Protein AF-A0A319DUP5-F1 (afdb_monomer_lite)

Structure (mmCIF, N/CA/C/O backbone):
data_AF-A0A319DUP5-F1
#
_entry.id   AF-A0A319DUP5-F1
#
loop_
_atom_site.group_PDB
_atom_site.id
_atom_site.type_symbol
_atom_site.label_atom_id
_atom_site.label_alt_id
_atom_site.label_comp_id
_atom_site.label_asym_id
_atom_site.label_entity_id
_atom_site.label_seq_id
_atom_site.pdbx_PDB_ins_code
_atom_site.Cartn_x
_atom_site.Cartn_y
_atom_site.Cartn_z
_atom_site.occupancy
_atom_site.B_iso_or_equiv
_atom_site.auth_seq_id
_atom_site.auth_comp_id
_atom_site.auth_asym_id
_atom_site.auth_atom_id
_atom_site.pdbx_PDB_model_num
ATOM 1 N N . MET A 1 1 ? 14.723 -3.045 19.198 1.00 41.12 1 MET A N 1
ATOM 2 C CA . MET A 1 1 ? 14.097 -3.196 17.869 1.00 41.12 1 MET A CA 1
ATOM 3 C C . MET A 1 1 ? 14.846 -2.251 16.952 1.00 41.12 1 MET A C 1
ATOM 5 O O . MET A 1 1 ? 14.979 -1.094 17.325 1.00 41.12 1 MET A O 1
ATOM 9 N N . SER A 1 2 ? 15.476 -2.735 15.882 1.00 40.28 2 SER A N 1
ATOM 10 C CA . SER A 1 2 ? 16.240 -1.858 14.988 1.00 40.28 2 SER A CA 1
ATOM 11 C C . SER A 1 2 ? 15.303 -0.824 14.370 1.00 40.28 2 SER A C 1
ATOM 13 O O . SER A 1 2 ? 14.245 -1.208 13.876 1.00 40.28 2 SER A O 1
ATOM 15 N N . ASN A 1 3 ? 15.697 0.452 14.391 1.00 38.81 3 ASN A N 1
ATOM 16 C CA . ASN A 1 3 ? 15.105 1.507 13.569 1.00 38.81 3 ASN A CA 1
ATOM 17 C C . ASN A 1 3 ? 15.248 1.095 12.097 1.00 38.81 3 ASN A C 1
ATOM 19 O O . ASN A 1 3 ? 16.232 1.437 11.449 1.00 38.81 3 ASN A O 1
ATOM 23 N N . GLN A 1 4 ? 14.310 0.311 11.566 1.00 53.19 4 GLN A N 1
ATOM 24 C CA . GLN A 1 4 ? 14.068 0.355 10.134 1.00 53.19 4 GLN A CA 1
ATOM 25 C C . GLN A 1 4 ? 13.465 1.729 9.886 1.00 53.19 4 GLN A C 1
ATOM 27 O O . GLN A 1 4 ? 12.375 2.023 10.374 1.00 53.19 4 GLN A O 1
ATOM 32 N N . GLU A 1 5 ? 14.221 2.590 9.210 1.00 60.97 5 GLU A N 1
ATOM 33 C CA . GLU A 1 5 ? 13.700 3.860 8.728 1.00 60.97 5 GLU A CA 1
ATOM 34 C C . GLU A 1 5 ? 12.394 3.590 7.980 1.00 60.97 5 GLU A C 1
ATOM 36 O O . GLU A 1 5 ? 12.333 2.749 7.076 1.00 60.97 5 GLU A O 1
ATOM 41 N N . LEU A 1 6 ? 11.330 4.261 8.421 1.00 77.56 6 LEU A N 1
ATOM 42 C CA . LEU A 1 6 ? 10.024 4.213 7.786 1.00 77.56 6 LEU A CA 1
ATOM 43 C C . LEU A 1 6 ? 10.176 4.797 6.388 1.00 77.56 6 LEU A C 1
ATOM 45 O O . LEU A 1 6 ? 10.166 6.012 6.205 1.00 77.56 6 LEU A O 1
ATOM 49 N N . ARG A 1 7 ? 10.350 3.921 5.406 1.00 89.00 7 ARG A N 1
ATOM 50 C CA . ARG A 1 7 ? 10.448 4.298 4.003 1.00 89.00 7 ARG A CA 1
ATOM 51 C C . ARG A 1 7 ? 9.276 3.717 3.226 1.00 89.00 7 ARG A C 1
ATOM 53 O O . ARG A 1 7 ? 8.847 2.596 3.530 1.00 89.00 7 ARG A O 1
ATOM 60 N N . PRO A 1 8 ? 8.766 4.434 2.215 1.00 94.06 8 PRO A N 1
ATOM 61 C CA . PRO A 1 8 ? 7.791 3.853 1.318 1.00 94.06 8 PRO A CA 1
ATOM 62 C C . PRO A 1 8 ? 8.377 2.621 0.621 1.00 94.06 8 PRO A C 1
ATOM 64 O O . PRO A 1 8 ? 9.549 2.573 0.247 1.00 94.06 8 PRO A O 1
ATOM 67 N N . MET A 1 9 ? 7.539 1.612 0.455 1.00 94.44 9 MET A N 1
ATOM 68 C CA . MET A 1 9 ? 7.849 0.331 -0.161 1.00 94.44 9 MET A CA 1
ATOM 69 C C . MET A 1 9 ? 6.758 -0.001 -1.166 1.00 94.44 9 MET A C 1
ATOM 71 O O . MET A 1 9 ? 5.624 0.449 -1.045 1.00 94.44 9 MET A O 1
ATOM 75 N N . ARG A 1 10 ? 7.080 -0.805 -2.168 1.00 94.75 10 ARG A N 1
ATOM 76 C CA . ARG A 1 10 ? 6.093 -1.285 -3.124 1.00 94.75 10 ARG A CA 1
ATOM 77 C C . ARG A 1 10 ? 5.079 -2.189 -2.431 1.00 94.75 10 ARG A C 1
ATOM 79 O O . ARG A 1 10 ? 5.437 -3.030 -1.603 1.00 94.75 10 ARG A O 1
ATOM 86 N N . ALA A 1 11 ? 3.822 -2.038 -2.831 1.00 95.50 11 ALA A N 1
ATOM 87 C CA . ALA A 1 11 ? 2.706 -2.844 -2.365 1.00 95.50 11 ALA A CA 1
ATOM 88 C C . ALA A 1 11 ? 2.848 -4.324 -2.748 1.00 95.50 11 ALA A C 1
ATOM 90 O O . ALA A 1 11 ? 2.215 -5.163 -2.122 1.00 95.50 11 ALA A O 1
ATOM 91 N N . HIS A 1 12 ? 3.677 -4.645 -3.745 1.00 94.31 12 HIS A N 1
ATOM 92 C CA . HIS A 1 12 ? 4.030 -6.004 -4.137 1.00 94.31 12 HIS A CA 1
ATOM 93 C C . HIS A 1 12 ? 5.500 -6.067 -4.604 1.00 94.31 12 HIS A C 1
ATOM 95 O O . HIS A 1 12 ?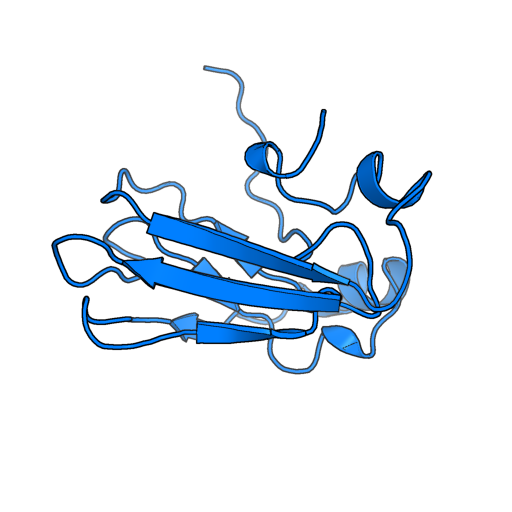 5.994 -5.089 -5.173 1.00 94.31 12 HIS A O 1
ATOM 101 N N . PRO A 1 13 ? 6.210 -7.204 -4.446 1.00 91.00 13 PRO A N 1
ATOM 102 C CA . PRO A 1 13 ? 7.577 -7.341 -4.959 1.00 91.00 13 PRO A CA 1
ATOM 103 C C . PRO A 1 13 ? 7.663 -7.179 -6.490 1.00 91.00 13 PRO A C 1
ATOM 105 O O . PRO A 1 13 ? 8.500 -6.431 -7.000 1.00 91.00 13 PRO A O 1
ATOM 108 N N . SER A 1 14 ? 6.738 -7.813 -7.222 1.00 91.69 14 SER A N 1
ATOM 109 C CA . SER A 1 14 ? 6.587 -7.646 -8.676 1.00 91.69 14 SER A CA 1
ATOM 110 C C . SER A 1 14 ? 5.738 -6.425 -9.040 1.00 91.69 14 SER A C 1
ATOM 112 O O . SER A 1 14 ? 4.694 -6.194 -8.429 1.00 91.69 14 SER A O 1
ATOM 114 N N . ARG A 1 15 ? 6.166 -5.659 -10.055 1.00 90.62 15 ARG A N 1
ATOM 115 C CA . ARG A 1 15 ? 5.472 -4.434 -10.500 1.00 90.62 15 ARG A CA 1
ATOM 116 C C . ARG A 1 15 ? 4.165 -4.725 -11.237 1.00 90.62 15 ARG A C 1
ATOM 118 O O . ARG A 1 15 ? 3.177 -4.036 -10.990 1.00 90.62 15 ARG A O 1
ATOM 125 N N . ASP A 1 16 ? 4.170 -5.727 -12.119 1.00 90.50 16 ASP A N 1
ATOM 126 C CA . ASP A 1 16 ? 3.004 -6.163 -12.906 1.00 90.50 16 ASP A CA 1
ATOM 127 C C . ASP A 1 16 ? 2.173 -7.185 -12.114 1.00 90.50 16 ASP A C 1
ATOM 129 O O . ASP A 1 16 ? 2.032 -8.362 -12.459 1.00 90.50 16 ASP A O 1
ATOM 133 N N . ALA A 1 17 ? 1.703 -6.729 -10.958 1.00 93.38 17 ALA A N 1
ATOM 134 C CA . ALA A 1 17 ? 0.922 -7.511 -10.017 1.00 93.38 17 ALA A CA 1
ATOM 135 C C . ALA A 1 17 ? -0.191 -6.658 -9.407 1.00 93.38 17 ALA A C 1
ATOM 137 O O . ALA A 1 17 ? -0.216 -5.434 -9.549 1.00 93.38 17 ALA A O 1
ATOM 138 N N . LEU A 1 18 ? -1.094 -7.314 -8.691 1.00 95.56 18 LEU A N 1
ATOM 139 C CA . LEU A 1 18 ? -2.101 -6.701 -7.843 1.00 95.56 18 LEU A CA 1
ATOM 140 C C . LEU A 1 18 ? -1.821 -7.098 -6.393 1.00 95.56 18 LEU A C 1
ATOM 142 O O . LEU A 1 18 ? -1.501 -8.252 -6.110 1.00 95.56 18 LEU A O 1
ATOM 146 N N . SER A 1 19 ? -1.960 -6.150 -5.473 1.00 95.88 19 SER A N 1
ATOM 147 C CA . SER A 1 19 ? -2.044 -6.435 -4.043 1.00 95.88 19 SER A CA 1
ATOM 148 C C . SER A 1 19 ? -3.401 -6.052 -3.502 1.00 95.88 19 SER A C 1
ATOM 150 O O . SER A 1 19 ? -3.929 -4.981 -3.800 1.00 95.88 19 SER A O 1
ATOM 152 N N . ILE A 1 20 ? -3.950 -6.961 -2.708 1.00 97.12 20 ILE A N 1
ATOM 153 C CA . ILE A 1 20 ? -5.243 -6.817 -2.061 1.00 97.12 20 ILE A CA 1
ATOM 154 C C . ILE A 1 20 ? -5.002 -6.806 -0.560 1.00 97.12 20 ILE A C 1
ATOM 156 O O . ILE A 1 20 ? -4.390 -7.731 -0.023 1.00 97.12 20 ILE A O 1
ATOM 160 N N . PHE A 1 21 ? -5.502 -5.774 0.106 1.00 96.44 21 PHE A N 1
ATOM 161 C CA . PHE A 1 21 ? -5.415 -5.617 1.549 1.00 96.44 21 PHE A CA 1
ATOM 162 C C . PHE A 1 21 ? -6.811 -5.562 2.160 1.00 96.44 21 PHE A C 1
ATOM 164 O O . PHE A 1 21 ? -7.691 -4.863 1.652 1.00 96.44 21 PHE A O 1
ATOM 171 N N . ARG A 1 22 ? -7.004 -6.288 3.266 1.00 96.81 22 ARG A N 1
ATOM 172 C CA . ARG A 1 22 ? -8.268 -6.318 4.009 1.00 96.81 22 ARG A CA 1
ATOM 173 C C . ARG A 1 22 ? -8.036 -6.359 5.522 1.00 96.81 22 ARG A C 1
ATOM 175 O O . ARG A 1 22 ? -7.426 -7.321 6.000 1.00 96.81 22 ARG A O 1
ATOM 182 N N . PRO A 1 23 ? -8.562 -5.400 6.298 1.00 96.62 23 PRO A N 1
ATOM 183 C CA . PRO A 1 23 ? -8.620 -5.517 7.753 1.00 96.62 23 PRO A CA 1
ATOM 184 C C . PRO A 1 23 ? -9.482 -6.706 8.196 1.00 96.62 23 PRO A C 1
ATOM 186 O O . PRO A 1 23 ? -10.561 -6.931 7.654 1.00 96.62 23 PRO A O 1
ATOM 189 N N . LEU A 1 24 ? -9.046 -7.470 9.202 1.00 95.50 24 LEU A N 1
ATOM 190 C CA . LEU A 1 24 ? -9.791 -8.667 9.624 1.00 95.50 24 LEU A CA 1
ATOM 191 C C . LEU A 1 24 ? -10.907 -8.417 10.642 1.00 95.50 24 LEU A C 1
ATOM 193 O O . LEU A 1 24 ? -11.887 -9.156 10.653 1.00 95.50 24 LEU A O 1
ATOM 197 N N . ARG A 1 25 ? -10.731 -7.462 11.562 1.00 93.38 25 ARG A N 1
ATOM 198 C CA . ARG A 1 25 ? -11.579 -7.361 12.771 1.00 93.38 25 ARG A CA 1
ATOM 199 C C . ARG A 1 25 ? -12.144 -5.977 13.031 1.00 93.38 25 ARG A C 1
ATOM 201 O O . ARG A 1 25 ? -13.264 -5.858 13.508 1.00 93.38 25 ARG A O 1
ATOM 208 N N . GLN A 1 26 ? -11.354 -4.953 12.757 1.00 95.12 26 GLN A N 1
ATOM 209 C CA . GLN A 1 26 ? -11.674 -3.567 13.063 1.00 95.12 26 GLN A CA 1
ATOM 210 C C . GLN A 1 26 ? -11.241 -2.682 11.908 1.00 95.12 26 GLN A C 1
ATOM 212 O O . GLN A 1 26 ? -10.415 -3.093 11.089 1.00 95.12 26 GLN A O 1
ATOM 217 N N . LYS A 1 27 ? -11.786 -1.471 11.879 1.00 96.44 27 LYS A N 1
ATOM 218 C CA . LYS A 1 27 ? -11.295 -0.419 11.006 1.00 96.44 27 LYS A CA 1
ATOM 219 C C . LYS A 1 27 ? -9.809 -0.177 11.258 1.00 96.44 27 LYS A C 1
ATOM 221 O O . LYS A 1 27 ? -9.389 -0.128 12.417 1.00 96.44 27 LYS A O 1
ATOM 226 N N . LEU A 1 28 ? -9.043 -0.040 10.182 1.00 97.44 28 LEU A N 1
ATOM 227 C CA . LEU A 1 28 ? -7.642 0.361 10.228 1.00 97.44 28 LEU A CA 1
ATOM 228 C C . LEU A 1 28 ? -7.448 1.637 9.414 1.00 97.44 28 LEU A C 1
ATOM 230 O O . LEU A 1 28 ? -8.036 1.800 8.351 1.00 97.44 28 LEU A O 1
ATOM 234 N N . ASP A 1 29 ? -6.607 2.523 9.917 1.00 97.06 29 ASP A N 1
ATOM 235 C CA . ASP A 1 29 ? -6.172 3.777 9.312 1.00 97.06 29 ASP A CA 1
ATOM 236 C C . ASP A 1 29 ? -4.711 4.054 9.702 1.00 97.06 29 ASP A C 1
ATOM 238 O O . ASP A 1 29 ? -4.066 3.230 10.355 1.00 97.06 29 ASP A O 1
ATOM 242 N N . TRP A 1 30 ? -4.156 5.203 9.316 1.00 95.75 30 TRP A N 1
ATOM 243 C CA . TRP A 1 30 ? -2.781 5.557 9.680 1.00 95.75 30 TRP A CA 1
ATOM 244 C C . TRP A 1 30 ? -2.525 5.540 11.199 1.00 95.75 30 TRP A C 1
ATOM 246 O O . TRP A 1 30 ? -1.490 5.039 11.652 1.00 95.75 30 TRP A O 1
ATOM 256 N N . GLY A 1 31 ? -3.467 6.040 12.004 1.00 95.69 31 GLY A N 1
ATOM 257 C CA . GLY A 1 31 ? -3.364 6.062 13.467 1.00 95.69 31 GLY A CA 1
ATOM 258 C C . GLY A 1 31 ? -3.421 4.670 14.099 1.00 95.69 31 GLY A C 1
ATOM 259 O O . GLY A 1 31 ? -2.851 4.449 15.163 1.00 95.69 31 GLY A O 1
ATOM 260 N N . THR A 1 32 ? -4.053 3.720 13.414 1.00 94.69 32 THR A N 1
ATOM 261 C CA . THR A 1 32 ? -4.283 2.343 13.874 1.00 94.69 32 THR A CA 1
ATOM 262 C C . THR A 1 32 ? -3.522 1.293 13.057 1.00 94.69 32 THR A C 1
ATOM 264 O O . THR A 1 32 ? -3.892 0.119 13.050 1.00 94.69 32 THR A O 1
ATOM 267 N N . GLY A 1 33 ? -2.429 1.690 12.397 1.00 92.44 33 GLY A N 1
ATOM 268 C CA . GLY A 1 33 ? -1.434 0.770 11.831 1.00 92.44 33 GLY A CA 1
ATOM 269 C C . GLY A 1 33 ? -1.638 0.345 10.370 1.00 92.44 33 GLY A C 1
ATOM 270 O O . GLY A 1 33 ? -1.082 -0.673 9.963 1.00 92.44 33 GLY A O 1
ATOM 271 N N . LEU A 1 34 ? -2.422 1.086 9.575 1.00 94.75 34 LEU A N 1
ATOM 272 C CA . LEU A 1 34 ? -2.541 0.883 8.122 1.00 94.75 34 LEU A CA 1
ATOM 273 C C . LEU A 1 34 ? -1.413 1.609 7.356 1.00 94.75 34 LEU A C 1
ATOM 275 O O . LEU A 1 34 ? -0.278 1.685 7.825 1.00 94.75 34 LEU A O 1
ATOM 279 N N . PHE A 1 35 ? -1.694 2.128 6.159 1.00 94.44 35 PHE A N 1
ATOM 280 C CA . PHE A 1 35 ? -0.706 2.658 5.224 1.00 94.44 35 PHE A CA 1
ATOM 281 C C . PHE A 1 35 ? -1.026 4.100 4.831 1.00 94.44 35 PHE A C 1
ATOM 283 O O . PHE A 1 35 ? -2.195 4.488 4.746 1.00 94.44 35 PHE A O 1
ATOM 290 N N . LYS A 1 36 ? 0.019 4.851 4.481 1.00 96.12 36 LYS A N 1
ATOM 291 C CA . LYS A 1 36 ? -0.104 5.920 3.484 1.00 96.12 36 LYS A CA 1
ATOM 292 C C . LYS A 1 36 ? 0.117 5.350 2.093 1.00 96.12 36 LYS A C 1
ATOM 294 O O . LYS A 1 36 ? 0.938 4.449 1.922 1.00 96.12 36 LYS A O 1
ATOM 299 N N . VAL A 1 37 ? -0.578 5.892 1.105 1.00 95.94 37 VAL A N 1
ATOM 300 C CA . VAL A 1 37 ? -0.456 5.516 -0.303 1.00 95.94 37 VAL A CA 1
ATOM 301 C C . VAL A 1 37 ? 0.083 6.695 -1.100 1.00 95.94 37 VAL A C 1
ATOM 303 O O . VAL A 1 37 ? -0.387 7.820 -0.973 1.00 95.94 37 VAL A O 1
ATOM 306 N N . TYR A 1 38 ? 1.063 6.434 -1.960 1.00 96.12 38 TYR A N 1
ATOM 307 C CA . TYR A 1 38 ? 1.570 7.426 -2.900 1.00 96.12 38 TYR A CA 1
ATOM 308 C C . TYR A 1 38 ? 0.845 7.243 -4.227 1.00 96.12 38 TYR A C 1
ATOM 310 O O . TYR A 1 38 ? 1.291 6.494 -5.100 1.00 96.12 38 TYR A O 1
ATOM 318 N N . SER A 1 39 ? -0.307 7.897 -4.362 1.00 92.19 39 SER A N 1
ATOM 319 C CA . SER A 1 39 ? -1.155 7.832 -5.552 1.00 92.19 39 SER A CA 1
ATOM 320 C C . SER A 1 39 ? -0.352 8.072 -6.838 1.00 92.19 39 SER A C 1
ATOM 322 O O . SER A 1 39 ? 0.546 8.911 -6.884 1.00 92.19 39 SER A O 1
ATOM 324 N N . SER A 1 40 ? -0.661 7.306 -7.888 1.00 92.31 40 SER A N 1
ATOM 325 C CA . SER A 1 40 ? 0.029 7.319 -9.195 1.00 92.31 40 SER A CA 1
ATOM 326 C C . SER A 1 40 ? 1.503 6.876 -9.211 1.00 92.31 40 SER A C 1
ATOM 328 O O . SER A 1 40 ? 2.074 6.754 -10.287 1.00 92.31 40 SER A O 1
ATOM 330 N N . SER A 1 41 ? 2.122 6.532 -8.076 1.00 95.06 41 SER A N 1
ATOM 331 C CA . SER A 1 41 ? 3.540 6.114 -8.047 1.00 95.06 41 SER A CA 1
ATOM 332 C C . SER A 1 41 ? 3.843 4.805 -8.794 1.00 95.06 41 SER A C 1
ATOM 334 O O . SER A 1 41 ? 4.993 4.543 -9.129 1.00 95.06 41 SER A O 1
ATOM 336 N N . HIS A 1 42 ? 2.828 3.998 -9.121 1.00 93.50 42 HIS A N 1
ATOM 337 C CA . HIS A 1 42 ? 2.996 2.733 -9.846 1.00 93.50 42 HIS A CA 1
ATOM 338 C C . HIS A 1 42 ? 3.559 2.904 -11.269 1.00 93.50 42 HIS A C 1
ATOM 340 O O . HIS A 1 42 ? 4.106 1.950 -11.831 1.00 93.50 42 HIS A O 1
ATOM 346 N N . THR A 1 43 ? 3.466 4.107 -11.843 1.00 92.62 43 THR A N 1
ATOM 347 C CA . THR A 1 43 ? 4.058 4.442 -13.145 1.00 92.62 43 THR A CA 1
ATOM 348 C C . THR A 1 43 ? 5.523 4.871 -13.046 1.00 92.62 43 THR A C 1
ATOM 350 O O . THR A 1 43 ? 6.189 4.940 -14.073 1.00 92.62 43 THR A O 1
ATOM 353 N N . LEU A 1 44 ? 6.027 5.149 -11.839 1.00 92.19 44 LEU A N 1
ATOM 354 C CA . LEU A 1 44 ? 7.371 5.681 -11.606 1.00 92.19 44 LEU A CA 1
ATOM 355 C C . LEU A 1 44 ? 8.397 4.560 -11.432 1.00 92.19 44 LEU A C 1
ATOM 357 O O . LEU A 1 44 ? 8.128 3.525 -10.810 1.00 92.19 44 LEU A O 1
ATOM 361 N N . LYS A 1 45 ? 9.600 4.766 -11.957 1.00 90.50 45 LYS A N 1
ATOM 362 C CA . LYS A 1 45 ? 10.792 3.988 -11.597 1.00 90.50 45 LYS A CA 1
ATOM 363 C C . LYS A 1 45 ? 11.235 4.340 -10.176 1.00 90.50 45 LYS A C 1
ATOM 365 O O . LYS A 1 45 ? 10.834 5.359 -9.628 1.00 90.50 45 LYS A O 1
ATOM 370 N N . ASP A 1 46 ? 12.104 3.519 -9.596 1.00 88.38 46 ASP A N 1
ATOM 371 C CA . ASP A 1 46 ? 12.522 3.685 -8.195 1.00 88.38 46 ASP A CA 1
ATOM 372 C C . ASP A 1 46 ? 13.266 5.008 -7.985 1.00 88.38 46 ASP A C 1
ATOM 374 O O . ASP A 1 46 ? 12.957 5.736 -7.051 1.00 88.38 46 ASP A O 1
ATOM 378 N N . THR A 1 47 ? 14.137 5.379 -8.925 1.00 90.00 47 THR A N 1
ATOM 379 C CA . THR A 1 47 ? 14.846 6.668 -8.919 1.00 90.00 47 THR A CA 1
ATOM 380 C C . THR A 1 47 ? 13.899 7.861 -9.062 1.00 90.00 47 THR A C 1
ATOM 382 O O . THR A 1 47 ? 14.083 8.884 -8.420 1.00 90.00 47 THR A O 1
ATOM 385 N N . GLU A 1 48 ? 12.854 7.732 -9.885 1.00 91.94 48 GLU A N 1
ATOM 386 C CA . GLU A 1 48 ? 11.838 8.782 -10.060 1.00 91.94 48 GLU A CA 1
ATOM 387 C C . GLU A 1 48 ? 10.964 8.909 -8.801 1.00 91.94 48 GLU A C 1
ATOM 389 O O . GLU A 1 48 ? 10.480 9.990 -8.473 1.00 91.94 48 GLU A O 1
ATOM 394 N N . PHE A 1 49 ? 10.759 7.805 -8.075 1.00 91.19 49 PHE A N 1
ATOM 395 C CA . PHE A 1 49 ? 10.024 7.815 -6.819 1.00 91.19 49 PHE A CA 1
ATOM 396 C C . PHE A 1 49 ? 10.812 8.477 -5.680 1.00 91.19 49 PHE A C 1
ATOM 398 O O . PHE A 1 49 ? 10.208 9.167 -4.864 1.00 91.19 49 PHE A O 1
ATOM 405 N N . GLU A 1 50 ? 12.134 8.312 -5.626 1.00 88.12 50 GLU A N 1
ATOM 406 C CA . GLU A 1 50 ? 12.991 8.978 -4.631 1.00 88.12 50 GLU A CA 1
ATOM 407 C C . GLU A 1 50 ? 12.887 10.511 -4.706 1.00 88.12 50 GLU A C 1
ATOM 409 O O . GLU A 1 50 ? 12.862 11.174 -3.674 1.00 88.12 50 GLU A O 1
ATOM 414 N N . GLU A 1 51 ? 12.729 11.077 -5.903 1.00 86.69 51 GLU A N 1
ATOM 415 C CA . GLU A 1 51 ? 12.450 12.510 -6.084 1.00 86.69 51 GLU A CA 1
ATOM 416 C C . GLU A 1 51 ? 10.983 12.855 -5.752 1.00 86.69 51 GLU A C 1
ATOM 418 O O . GLU A 1 51 ? 10.668 13.933 -5.252 1.00 86.69 51 GLU A O 1
ATOM 423 N N . TYR A 1 52 ? 10.056 11.928 -6.012 1.00 83.56 52 TYR A N 1
ATOM 424 C CA . TYR A 1 52 ? 8.618 12.107 -5.785 1.00 83.56 52 TYR A CA 1
ATOM 425 C C . TYR A 1 52 ? 8.210 12.027 -4.309 1.00 83.56 52 TYR A C 1
ATOM 427 O O . TYR A 1 52 ? 7.200 12.621 -3.921 1.00 83.56 52 TYR A O 1
ATOM 435 N N . MET A 1 53 ? 8.939 11.265 -3.488 1.00 81.62 53 MET A N 1
ATOM 436 C CA . MET A 1 53 ? 8.525 10.913 -2.125 1.00 81.62 53 MET A CA 1
ATOM 437 C C . MET A 1 53 ? 8.497 12.097 -1.152 1.00 81.62 53 MET A C 1
ATOM 439 O O . MET A 1 53 ? 7.957 11.956 -0.057 1.00 81.62 53 MET A O 1
ATOM 443 N N . GLU A 1 54 ? 9.016 13.260 -1.557 1.00 79.06 54 GLU A N 1
ATOM 444 C CA . GLU A 1 54 ? 8.815 14.534 -0.856 1.00 79.06 54 GLU A CA 1
ATOM 445 C C . GLU A 1 54 ? 7.328 14.923 -0.765 1.00 79.06 54 GLU A C 1
ATOM 447 O O . GLU A 1 54 ? 6.928 15.700 0.104 1.00 79.06 54 GLU A O 1
ATOM 452 N N . LYS A 1 55 ? 6.476 14.362 -1.634 1.00 77.38 55 LYS A N 1
ATOM 453 C CA . LYS A 1 55 ? 5.024 14.526 -1.549 1.00 77.38 55 LYS A CA 1
ATOM 454 C C . LYS A 1 55 ? 4.447 13.831 -0.320 1.00 77.38 55 LYS A C 1
ATOM 456 O O . LYS A 1 55 ? 4.828 12.720 0.045 1.00 77.38 55 LYS A O 1
ATOM 461 N N . VAL A 1 56 ? 3.431 14.460 0.267 1.00 84.62 56 VAL A N 1
ATOM 462 C CA . VAL A 1 56 ? 2.639 13.862 1.347 1.00 84.62 56 VAL A CA 1
ATOM 463 C C . VAL A 1 56 ? 1.826 12.698 0.778 1.00 84.62 56 VAL A C 1
ATOM 465 O O . VAL A 1 56 ? 1.021 12.893 -0.128 1.00 84.62 56 VAL A O 1
ATOM 468 N N . GLY A 1 57 ? 2.054 11.488 1.294 1.00 91.00 57 GLY A N 1
ATOM 469 C CA . GLY A 1 57 ? 1.239 10.319 0.964 1.00 91.00 57 GLY A CA 1
ATOM 470 C C . GLY A 1 57 ? -0.166 10.413 1.566 1.00 91.00 57 GLY A C 1
ATOM 471 O O . GLY A 1 57 ? -0.340 10.942 2.667 1.00 91.00 57 GLY A O 1
ATOM 472 N N . ASP A 1 58 ? -1.146 9.857 0.860 1.00 94.81 58 ASP A N 1
ATOM 473 C CA . ASP A 1 58 ? -2.554 9.865 1.247 1.00 94.81 58 ASP A CA 1
ATOM 474 C C . ASP A 1 58 ? -2.811 8.824 2.339 1.00 94.81 58 ASP A C 1
ATOM 476 O O . ASP A 1 58 ? -2.479 7.648 2.182 1.00 94.81 58 ASP A O 1
ATOM 480 N N . GLU A 1 59 ? -3.408 9.232 3.455 1.00 95.88 59 GLU A N 1
ATOM 481 C CA . GLU A 1 59 ? -3.814 8.304 4.511 1.00 95.88 59 GLU A CA 1
ATOM 482 C C . GLU A 1 59 ? -5.061 7.540 4.080 1.00 95.88 59 GLU A C 1
ATOM 484 O O . GLU A 1 59 ? -6.091 8.130 3.754 1.00 95.88 59 GLU A O 1
ATOM 489 N N . ILE A 1 60 ? -4.969 6.212 4.088 1.00 95.94 60 ILE A N 1
ATOM 490 C CA . ILE A 1 60 ? -6.104 5.347 3.788 1.00 95.94 60 ILE A CA 1
ATOM 491 C C . ILE A 1 60 ? -6.729 4.876 5.095 1.00 95.94 60 ILE A C 1
ATOM 493 O O . ILE A 1 60 ? -6.021 4.569 6.054 1.00 95.94 60 ILE A O 1
ATOM 497 N N . ALA A 1 61 ? -8.055 4.780 5.102 1.00 96.75 61 ALA A N 1
ATOM 498 C CA . ALA A 1 61 ? -8.822 4.087 6.121 1.00 96.75 61 ALA A CA 1
ATOM 499 C C . ALA A 1 61 ? -9.644 2.978 5.455 1.00 96.75 61 ALA A C 1
ATOM 501 O O . ALA A 1 61 ? -10.212 3.199 4.389 1.00 96.75 61 ALA A O 1
ATOM 502 N N . LEU A 1 62 ? -9.690 1.800 6.072 1.00 97.19 62 LEU A N 1
ATOM 503 C CA . LEU A 1 62 ? -10.441 0.643 5.591 1.00 97.19 62 LEU A CA 1
ATOM 504 C C . LEU A 1 62 ? -11.236 0.026 6.731 1.00 97.19 62 LEU A C 1
ATOM 506 O O . LEU A 1 62 ? -10.676 -0.294 7.783 1.00 97.19 62 LEU A O 1
ATOM 510 N N . ASP A 1 63 ? -12.520 -0.205 6.494 1.00 97.25 63 ASP A N 1
ATOM 511 C CA . ASP A 1 63 ? -13.369 -1.023 7.350 1.00 97.25 63 ASP A CA 1
ATOM 512 C C . ASP A 1 63 ? -13.210 -2.533 7.033 1.00 97.25 63 ASP A C 1
ATOM 514 O O . ASP A 1 63 ? -12.791 -2.904 5.935 1.00 97.25 63 ASP A O 1
ATOM 518 N N . PRO A 1 64 ? -13.556 -3.464 7.952 1.00 96.44 64 PRO A N 1
ATOM 519 C CA . PRO A 1 64 ? -13.361 -4.913 7.745 1.00 96.44 64 PRO A CA 1
ATOM 520 C C . PRO A 1 64 ? -14.102 -5.533 6.549 1.00 96.44 64 PRO A C 1
ATOM 522 O O . PRO A 1 64 ? -13.825 -6.674 6.160 1.00 96.44 64 PRO A O 1
ATOM 525 N N . ASN A 1 65 ? -15.074 -4.814 5.988 1.00 96.62 65 ASN A N 1
ATOM 526 C CA . ASN A 1 65 ? -15.849 -5.229 4.817 1.00 96.62 65 ASN A CA 1
ATOM 527 C C . ASN A 1 65 ? -15.350 -4.586 3.516 1.00 96.62 65 ASN A C 1
ATOM 529 O O . ASN A 1 65 ? -15.890 -4.878 2.452 1.00 96.62 65 ASN A O 1
ATOM 533 N N . GLU A 1 66 ? -14.323 -3.743 3.593 1.00 97.56 66 GLU A N 1
ATOM 534 C CA . GLU A 1 66 ? -13.727 -3.062 2.453 1.00 97.56 66 GLU A CA 1
ATOM 535 C C . GLU A 1 66 ? -12.418 -3.734 2.040 1.00 97.56 66 GLU A C 1
ATOM 537 O O . GLU A 1 66 ? -11.743 -4.408 2.823 1.00 97.56 66 GLU A O 1
ATOM 542 N N . LEU A 1 67 ? -12.067 -3.549 0.772 1.00 97.38 67 LEU A N 1
ATOM 543 C CA . LEU A 1 67 ? -10.831 -4.043 0.188 1.00 97.38 67 LEU A CA 1
ATOM 544 C C . LEU A 1 67 ? -10.080 -2.867 -0.420 1.00 97.38 67 LEU A C 1
ATOM 546 O O . LEU A 1 67 ? -10.656 -2.088 -1.177 1.00 97.38 67 LEU A O 1
ATOM 550 N N . LEU A 1 68 ? -8.778 -2.795 -0.160 1.00 97.12 68 LEU A N 1
ATOM 551 C CA . LEU A 1 68 ? -7.880 -1.942 -0.926 1.00 97.12 68 LEU A CA 1
ATOM 552 C C . LEU A 1 68 ? -7.194 -2.786 -1.994 1.00 97.12 68 LEU A C 1
ATOM 554 O O . LEU A 1 68 ? -6.409 -3.680 -1.676 1.00 97.12 68 LEU A O 1
ATOM 558 N N . LEU A 1 69 ? -7.499 -2.487 -3.254 1.00 97.12 69 LEU A N 1
ATOM 559 C CA . LEU A 1 69 ? -6.880 -3.100 -4.422 1.00 97.12 69 LEU A CA 1
ATOM 560 C C . LEU A 1 69 ? -5.905 -2.092 -5.028 1.00 97.12 69 LEU A C 1
ATOM 562 O O . LEU A 1 69 ? -6.308 -0.995 -5.410 1.00 97.12 69 LEU A O 1
ATOM 566 N N . VAL A 1 70 ? -4.630 -2.460 -5.123 1.00 96.31 70 VAL A N 1
ATOM 567 C CA . VAL A 1 70 ? -3.580 -1.583 -5.655 1.00 96.31 70 VAL A CA 1
ATOM 568 C C . VAL A 1 70 ? -2.665 -2.322 -6.616 1.00 96.31 70 VAL A C 1
ATOM 570 O O . VAL A 1 70 ? -2.380 -3.508 -6.444 1.00 96.31 70 VAL A O 1
ATOM 573 N N . HIS A 1 71 ? -2.160 -1.601 -7.615 1.00 95.94 71 HIS A N 1
ATOM 574 C CA . HIS A 1 71 ? -1.074 -2.096 -8.456 1.00 95.94 71 HIS A CA 1
ATOM 575 C C . HIS A 1 71 ? 0.163 -2.404 -7.610 1.00 95.94 71 HIS A C 1
ATOM 577 O O . HIS A 1 71 ? 0.513 -1.655 -6.701 1.00 95.94 71 HIS A O 1
ATOM 583 N N . GLY A 1 72 ? 0.862 -3.481 -7.948 1.00 94.06 72 GLY A N 1
ATOM 584 C CA . GLY A 1 72 ? 2.018 -3.960 -7.203 1.00 94.06 72 GLY A CA 1
ATOM 585 C C . GLY A 1 72 ? 3.166 -2.958 -7.151 1.00 94.06 72 GLY A C 1
ATOM 586 O O . GLY A 1 72 ? 3.793 -2.785 -6.110 1.00 94.06 72 GLY A O 1
ATOM 587 N N . GLY A 1 73 ? 3.384 -2.230 -8.250 1.00 94.25 73 GLY A N 1
ATOM 588 C CA . GLY A 1 73 ? 4.370 -1.150 -8.319 1.00 94.25 73 GLY A CA 1
ATOM 589 C C . GLY A 1 73 ? 4.022 0.107 -7.512 1.00 94.25 73 GLY A C 1
ATOM 590 O O . GLY A 1 73 ? 4.859 1.001 -7.443 1.00 94.25 73 GLY A O 1
ATOM 591 N N . LEU A 1 74 ? 2.820 0.214 -6.934 1.00 96.44 74 LEU A N 1
ATOM 592 C CA . LEU A 1 74 ? 2.424 1.370 -6.131 1.00 96.44 74 LEU A CA 1
ATOM 593 C C . LEU A 1 74 ? 3.219 1.402 -4.825 1.00 96.44 74 LEU A C 1
ATOM 595 O O . LEU A 1 74 ? 3.314 0.389 -4.135 1.00 96.44 74 LEU A O 1
ATOM 599 N N . TYR A 1 75 ? 3.746 2.564 -4.463 1.00 96.25 75 TYR A N 1
ATOM 600 C CA . TYR A 1 75 ? 4.419 2.762 -3.189 1.00 96.25 75 TYR A CA 1
ATOM 601 C C . TYR A 1 75 ? 3.422 3.043 -2.066 1.00 96.25 75 TYR A C 1
ATOM 603 O O . TYR A 1 75 ? 2.510 3.866 -2.191 1.00 96.25 75 TYR A O 1
ATOM 611 N N . ILE A 1 76 ? 3.643 2.369 -0.945 1.00 95.81 76 ILE A N 1
ATOM 612 C CA . ILE A 1 76 ? 2.917 2.512 0.306 1.00 95.81 76 ILE A CA 1
ATOM 613 C C . ILE A 1 76 ? 3.906 2.668 1.454 1.00 95.81 76 ILE A C 1
ATOM 615 O O . ILE A 1 76 ? 4.973 2.061 1.464 1.00 95.81 76 ILE A O 1
ATOM 619 N N . LEU A 1 77 ? 3.553 3.477 2.440 1.00 95.19 77 LEU A N 1
ATOM 620 C CA . LEU A 1 77 ? 4.325 3.630 3.663 1.00 95.19 77 LEU A CA 1
ATOM 621 C C . LEU A 1 77 ? 3.554 2.965 4.803 1.00 95.19 77 LEU A C 1
ATOM 623 O O . LEU A 1 77 ? 2.467 3.442 5.136 1.00 95.19 77 LEU A O 1
ATOM 627 N N . PRO A 1 78 ? 4.077 1.880 5.397 1.00 92.75 78 PRO A N 1
ATOM 628 C CA . PRO A 1 78 ? 3.509 1.308 6.608 1.00 92.75 78 PRO A CA 1
ATOM 629 C C . PRO A 1 78 ? 3.534 2.298 7.757 1.00 92.75 78 PRO A C 1
ATOM 631 O O . PRO A 1 78 ? 4.545 2.959 7.999 1.00 92.75 78 PRO A O 1
ATOM 634 N N . SER A 1 79 ? 2.417 2.382 8.470 1.00 93.62 79 SER A N 1
ATOM 635 C CA . SER A 1 79 ? 2.362 3.129 9.711 1.00 93.62 79 SER A CA 1
ATOM 636 C C . SER A 1 79 ? 3.304 2.506 10.745 1.00 93.62 79 SER A C 1
ATOM 638 O O . SER A 1 79 ? 3.349 1.280 10.874 1.00 93.62 79 SER A O 1
ATOM 640 N N . PRO A 1 80 ? 4.046 3.324 11.510 1.00 91.50 80 PRO A N 1
ATOM 641 C CA . PRO A 1 80 ? 4.793 2.837 12.664 1.00 91.50 80 PRO A CA 1
ATOM 642 C C . PRO A 1 80 ? 3.897 2.480 13.851 1.00 91.50 80 PRO A C 1
ATOM 644 O O . PRO A 1 80 ? 4.380 1.902 14.825 1.00 91.50 80 PRO A O 1
ATOM 647 N N . ASN A 1 81 ? 2.621 2.874 13.816 1.00 92.19 81 ASN A N 1
ATOM 648 C CA . ASN A 1 81 ? 1.715 2.666 14.932 1.00 92.19 81 ASN A CA 1
ATOM 649 C C . ASN A 1 81 ? 1.338 1.183 15.037 1.00 92.19 81 ASN A C 1
ATOM 651 O O . ASN A 1 81 ? 1.081 0.540 14.014 1.00 92.19 81 ASN A O 1
ATOM 655 N N . PRO A 1 82 ? 1.261 0.626 16.259 1.00 86.25 82 PRO A N 1
ATOM 656 C CA . PRO A 1 82 ? 0.736 -0.716 16.447 1.00 86.25 82 PRO A CA 1
ATOM 657 C C . PRO A 1 82 ? -0.703 -0.778 15.924 1.00 86.25 82 PRO A C 1
ATOM 659 O O . PRO A 1 82 ? -1.523 0.090 16.225 1.00 86.25 82 PRO A O 1
ATOM 662 N N . GLY A 1 83 ? -0.994 -1.809 15.136 1.00 88.31 83 GLY A N 1
ATOM 663 C CA . GLY A 1 83 ? -2.276 -1.960 14.460 1.00 88.31 83 GLY A CA 1
ATOM 664 C C . GLY A 1 83 ? -2.923 -3.321 14.631 1.00 88.31 83 GLY A C 1
ATOM 665 O O . GLY A 1 83 ? -2.425 -4.204 15.332 1.00 88.31 83 GLY A O 1
ATOM 666 N N . GLY A 1 84 ? -4.072 -3.475 13.980 1.00 90.25 84 GLY A N 1
ATOM 667 C CA . GLY A 1 84 ? -4.787 -4.743 13.905 1.00 90.25 84 GLY A CA 1
ATOM 668 C C . GLY A 1 84 ? -4.286 -5.645 12.771 1.00 90.25 84 GLY A C 1
ATOM 669 O O . GLY A 1 84 ? -3.564 -5.204 11.877 1.00 90.25 84 GLY A O 1
ATOM 670 N N . PRO A 1 85 ? -4.684 -6.927 12.777 1.00 92.69 85 PRO A N 1
ATOM 671 C CA . PRO A 1 85 ? -4.284 -7.861 11.739 1.00 92.69 85 PRO A CA 1
ATOM 672 C C . PRO A 1 85 ? -4.944 -7.520 10.396 1.00 92.69 85 PRO A C 1
ATOM 674 O O . PRO A 1 85 ? -6.152 -7.264 10.316 1.00 92.69 85 PRO A O 1
ATOM 677 N N . ILE A 1 86 ? -4.140 -7.589 9.338 1.00 93.56 86 ILE A N 1
ATOM 678 C CA . ILE A 1 86 ? -4.541 -7.385 7.948 1.00 93.56 86 ILE A CA 1
ATOM 679 C C . ILE A 1 86 ? -4.248 -8.652 7.145 1.00 93.56 86 ILE A C 1
ATOM 681 O O . ILE A 1 86 ? -3.218 -9.297 7.341 1.00 93.56 86 ILE A O 1
ATOM 685 N N . VAL A 1 87 ? -5.151 -9.021 6.242 1.00 94.62 87 VAL A N 1
ATOM 686 C CA . VAL A 1 87 ? -4.863 -10.018 5.210 1.00 94.62 87 VAL A CA 1
ATOM 687 C C . VAL A 1 87 ? -4.280 -9.299 4.011 1.00 94.62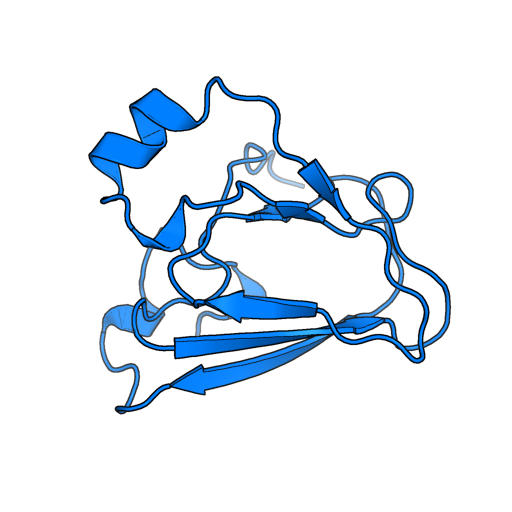 87 VAL A C 1
ATOM 689 O O . VAL A 1 87 ? -4.848 -8.315 3.537 1.00 94.62 87 VAL A O 1
ATOM 692 N N . TRP A 1 88 ? -3.170 -9.831 3.513 1.00 94.50 88 TRP A N 1
ATOM 693 C CA . TRP A 1 88 ? -2.615 -9.475 2.220 1.00 94.50 88 TRP A CA 1
ATOM 694 C C . TRP A 1 88 ? -2.713 -10.669 1.272 1.00 94.50 88 TRP A C 1
ATOM 696 O O . TRP A 1 88 ? -2.416 -11.802 1.654 1.00 94.50 88 TRP A O 1
ATOM 706 N N . MET A 1 89 ? -3.120 -10.401 0.034 1.00 94.62 89 MET A N 1
ATOM 707 C CA . MET A 1 89 ? -3.069 -11.351 -1.072 1.00 94.62 89 MET A CA 1
ATOM 708 C C . MET A 1 89 ? -2.390 -10.687 -2.269 1.00 94.62 89 MET A C 1
ATOM 710 O O . MET A 1 89 ? -2.861 -9.661 -2.764 1.00 94.62 89 MET A O 1
ATOM 714 N N . GLY A 1 90 ? -1.290 -11.285 -2.725 1.00 92.50 90 GLY A N 1
ATOM 715 C CA . GLY A 1 90 ? -0.593 -10.905 -3.952 1.00 92.50 90 GLY A CA 1
ATOM 716 C C . GLY A 1 90 ? -1.037 -11.765 -5.134 1.00 92.50 90 GLY A C 1
ATOM 717 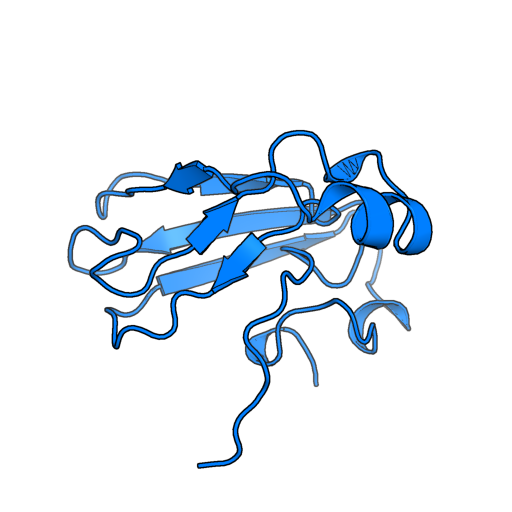O O . GLY A 1 90 ? -1.137 -12.986 -5.015 1.00 92.50 90 GLY A O 1
ATOM 718 N N . LEU A 1 91 ? -1.297 -11.130 -6.275 1.00 92.88 91 LEU A N 1
ATOM 719 C CA . LEU A 1 91 ? -1.627 -11.787 -7.539 1.00 92.88 91 LEU A CA 1
ATOM 720 C C . LEU A 1 91 ? -0.694 -11.249 -8.624 1.00 92.88 91 LEU A C 1
ATOM 722 O O . LEU A 1 91 ? -0.806 -10.090 -9.017 1.00 92.88 91 LEU A O 1
ATOM 726 N N . SER A 1 92 ? 0.219 -12.078 -9.121 1.00 90.19 92 SER A N 1
ATOM 727 C CA . SER A 1 92 ? 1.120 -11.720 -10.218 1.00 90.19 92 SER A CA 1
ATOM 728 C C . SER A 1 92 ? 0.722 -12.430 -11.509 1.00 90.19 92 SER A C 1
ATOM 730 O O . SER A 1 92 ? 0.260 -13.571 -11.496 1.00 90.19 92 SER A O 1
ATOM 732 N N . ARG A 1 93 ? 0.916 -11.760 -12.650 1.00 87.12 93 ARG A N 1
ATOM 733 C CA . ARG A 1 93 ? 0.637 -12.351 -13.969 1.00 87.12 93 ARG A CA 1
ATOM 734 C C . ARG A 1 93 ? 1.587 -13.505 -14.310 1.00 87.12 93 ARG A C 1
ATOM 736 O O . ARG A 1 93 ? 1.203 -14.439 -15.009 1.00 87.12 93 ARG A O 1
ATOM 743 N N . LEU A 1 94 ? 2.827 -13.417 -13.837 1.00 87.00 94 LEU A N 1
ATOM 744 C CA . LEU A 1 94 ? 3.897 -14.395 -14.029 1.00 87.00 94 LEU A CA 1
ATOM 745 C C . LEU A 1 94 ? 4.467 -14.818 -12.665 1.00 87.00 94 LEU A C 1
ATOM 747 O O . LEU A 1 94 ? 4.265 -14.101 -11.678 1.00 87.00 94 LEU A O 1
ATOM 751 N N . PRO A 1 95 ? 5.187 -15.953 -12.575 1.00 87.00 95 PRO A N 1
ATOM 752 C CA . PRO A 1 95 ? 5.940 -16.295 -11.372 1.00 87.00 95 PRO A CA 1
ATOM 753 C C . PRO A 1 95 ? 6.870 -15.144 -10.968 1.00 87.00 95 PRO A C 1
ATOM 755 O O . PRO A 1 95 ? 7.576 -14.606 -11.817 1.00 87.00 95 PRO A O 1
ATOM 758 N N . MET A 1 96 ? 6.892 -14.784 -9.680 1.00 86.94 96 MET A N 1
ATOM 759 C CA . MET A 1 96 ? 7.676 -13.634 -9.198 1.00 86.94 96 MET A CA 1
ATOM 760 C C . MET A 1 96 ? 9.181 -13.786 -9.459 1.00 86.94 96 MET A C 1
ATOM 762 O O . MET A 1 96 ? 9.866 -12.790 -9.660 1.00 86.94 96 MET A O 1
ATOM 766 N N . GLY A 1 97 ? 9.709 -15.016 -9.468 1.00 89.3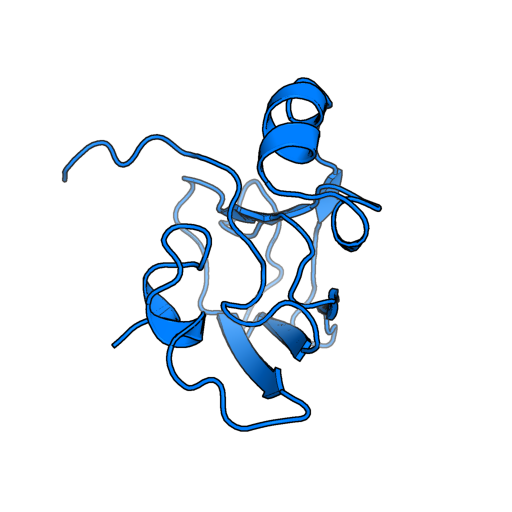1 97 GLY A N 1
ATOM 767 C CA . GLY A 1 97 ? 11.130 -15.266 -9.713 1.00 89.31 97 GLY A CA 1
ATOM 768 C C . GLY A 1 97 ? 12.014 -14.395 -8.816 1.00 89.31 97 GLY A C 1
ATOM 769 O O . GLY A 1 97 ? 11.849 -14.394 -7.599 1.00 89.31 97 GLY A O 1
ATOM 770 N N . ASN A 1 98 ? 12.904 -13.611 -9.428 1.00 89.69 98 ASN A N 1
ATOM 771 C CA . ASN A 1 98 ? 13.813 -12.724 -8.701 1.00 89.69 98 ASN A CA 1
ATOM 772 C C . ASN A 1 98 ? 13.136 -11.484 -8.091 1.00 89.69 98 ASN A C 1
ATOM 774 O O . ASN A 1 98 ? 13.729 -10.860 -7.210 1.00 89.69 98 ASN A O 1
ATOM 778 N N . ASP A 1 99 ? 11.908 -11.136 -8.493 1.00 89.12 99 ASP A N 1
ATOM 779 C CA . ASP A 1 99 ? 11.191 -9.979 -7.938 1.00 89.12 99 ASP A CA 1
ATOM 780 C C . ASP A 1 99 ? 10.944 -10.138 -6.434 1.00 89.12 99 ASP A C 1
ATOM 782 O O . ASP A 1 99 ? 10.885 -9.141 -5.718 1.00 89.12 99 ASP A O 1
ATOM 786 N N . ILE A 1 100 ? 10.857 -11.377 -5.933 1.00 88.56 100 ILE A N 1
ATOM 787 C CA . ILE A 1 100 ? 10.663 -11.669 -4.505 1.00 88.56 100 ILE A CA 1
ATOM 788 C C . ILE A 1 100 ? 11.802 -11.135 -3.626 1.00 88.56 100 ILE A C 1
ATOM 790 O O . ILE A 1 100 ? 11.597 -10.830 -2.453 1.00 88.56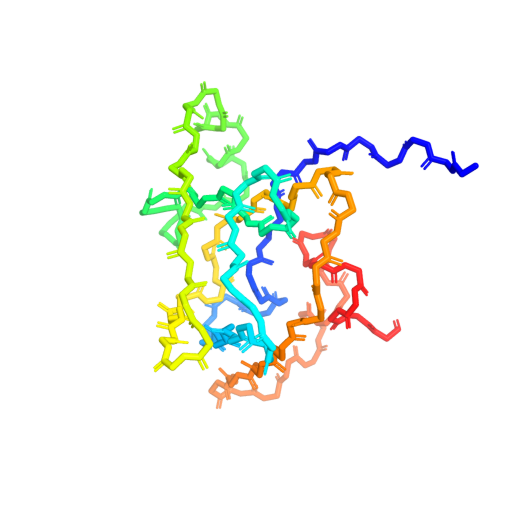 100 ILE A O 1
ATOM 794 N N . TYR A 1 101 ? 12.989 -10.960 -4.210 1.00 89.06 101 TYR A N 1
ATOM 795 C CA . TYR A 1 101 ? 14.168 -10.417 -3.539 1.00 89.06 101 TYR A CA 1
ATOM 796 C C . TYR A 1 101 ? 14.276 -8.895 -3.672 1.00 89.06 101 TYR A C 1
ATOM 798 O O . TYR A 1 101 ? 15.269 -8.308 -3.243 1.00 89.06 101 TYR A O 1
ATOM 806 N N . SER A 1 102 ? 13.274 -8.230 -4.260 1.00 86.69 102 SER A N 1
ATOM 807 C CA . SER A 1 102 ? 13.288 -6.780 -4.436 1.00 86.69 102 SER A CA 1
ATOM 808 C C . SER A 1 102 ? 13.505 -6.067 -3.092 1.00 86.69 102 SER A C 1
ATOM 810 O O . SER A 1 102 ? 12.746 -6.290 -2.137 1.00 86.69 102 SER A O 1
ATOM 812 N N . PRO A 1 103 ? 14.488 -5.153 -2.982 1.00 86.75 103 PRO A N 1
ATOM 813 C CA . PRO A 1 103 ? 14.696 -4.383 -1.756 1.00 86.75 103 PRO A CA 1
ATOM 814 C C . PRO A 1 103 ? 13.502 -3.469 -1.451 1.00 86.75 103 PRO A C 1
ATOM 816 O O . PRO A 1 103 ? 13.256 -3.162 -0.283 1.00 86.75 103 PRO A O 1
ATOM 819 N N . SER A 1 104 ? 12.733 -3.108 -2.479 1.00 88.31 104 SER A N 1
ATOM 820 C CA . SER A 1 104 ? 11.585 -2.207 -2.410 1.00 88.31 104 SER A CA 1
ATOM 821 C C . SER A 1 104 ? 10.305 -2.890 -1.920 1.00 88.31 104 SER A C 1
ATOM 823 O O . SER A 1 104 ? 9.368 -2.183 -1.584 1.00 88.31 104 SER A O 1
ATOM 825 N N . GLY A 1 105 ? 10.225 -4.226 -1.857 1.00 88.62 105 GLY A N 1
ATOM 826 C CA . GLY A 1 105 ? 9.047 -4.928 -1.321 1.00 88.62 105 GLY A CA 1
ATOM 827 C C . GLY A 1 105 ? 8.939 -4.859 0.209 1.00 88.62 105 GLY A C 1
ATOM 828 O O . GLY A 1 105 ? 9.948 -4.674 0.900 1.00 88.62 105 GLY A O 1
ATOM 829 N N . LEU A 1 106 ? 7.735 -5.069 0.746 1.00 87.69 106 LEU A N 1
ATOM 830 C CA . LEU A 1 106 ? 7.510 -5.162 2.194 1.00 87.69 106 LEU A CA 1
ATOM 831 C C . LEU A 1 106 ? 8.166 -6.417 2.798 1.00 87.69 106 LEU A C 1
ATOM 833 O O . LEU A 1 106 ? 8.155 -7.464 2.150 1.00 87.69 106 LEU A O 1
ATOM 837 N N . PRO A 1 107 ? 8.704 -6.364 4.035 1.00 85.25 107 PRO A N 1
ATOM 838 C CA . PRO A 1 107 ? 9.437 -7.487 4.625 1.00 85.25 107 PRO A CA 1
ATOM 839 C C . PRO A 1 107 ? 8.652 -8.803 4.674 1.00 85.25 107 PRO A C 1
ATOM 841 O O . PRO A 1 107 ? 9.208 -9.849 4.370 1.00 85.25 107 PRO A O 1
ATOM 844 N N . PHE A 1 108 ? 7.354 -8.756 4.989 1.00 84.44 108 PHE A N 1
ATOM 845 C CA . PHE A 1 108 ? 6.511 -9.955 5.091 1.00 84.44 108 PHE A CA 1
ATOM 846 C C . PHE A 1 108 ? 6.149 -10.590 3.735 1.00 84.44 108 PHE A C 1
ATOM 848 O O . PHE A 1 108 ? 5.528 -11.647 3.710 1.00 84.44 108 PHE A O 1
ATOM 855 N N . MET A 1 109 ? 6.496 -9.945 2.615 1.00 85.81 109 MET A N 1
ATOM 856 C CA . MET A 1 109 ? 6.251 -10.452 1.256 1.00 85.81 109 MET A CA 1
ATOM 857 C C . MET A 1 109 ? 7.462 -11.190 0.672 1.00 85.81 109 MET A C 1
ATOM 859 O O . MET A 1 109 ? 7.391 -11.689 -0.451 1.00 85.81 109 MET A O 1
ATOM 863 N N . LYS A 1 110 ? 8.584 -11.201 1.395 1.00 76.56 110 LYS A N 1
ATOM 864 C CA . LYS A 1 110 ? 9.850 -11.807 0.975 1.00 76.56 110 LYS A CA 1
ATOM 865 C C . LYS A 1 110 ? 10.032 -13.155 1.675 1.00 76.56 110 LYS A C 1
ATOM 867 O O . LYS A 1 110 ? 9.422 -13.391 2.717 1.00 76.56 110 LYS A O 1
ATOM 872 N N . ILE A 1 111 ? 10.859 -14.019 1.083 1.00 65.38 111 ILE A N 1
ATOM 873 C CA . ILE A 1 111 ? 1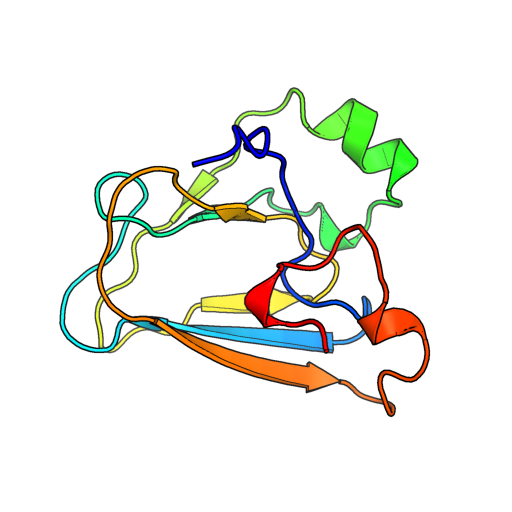1.320 -15.284 1.684 1.00 65.38 111 ILE A CA 1
ATOM 874 C C . ILE A 1 111 ? 12.646 -15.039 2.395 1.00 65.38 111 ILE A C 1
ATOM 876 O O . ILE A 1 111 ? 13.495 -14.343 1.792 1.00 65.38 111 ILE A O 1
#

Secondary structure (DSSP, 8-state):
--------EESSSSSSEEEEEEESSS-B-GGGT-EEE-TTGGGS-HHHHHHHTTSPPEEP-B-TT--EEEETT-EEEE-SS----EEEEEEESS--GGGGG-TTB-GGG--

Foldseek 3Di:
DDPPPQDWFFLALDLQKKKKKAFAPFKDKLQAWAKFWDPPQSVPDPVRVVVVVVDDGHIDIHGRVDMDIDGRSTIITTRPHHHGDMDMDMGHPDPCVCSLVRPRHDPVSHD

Sequence (111 aa):
MSNQELRPMRAHPSRDALSIFRPLRQKLDWGTGLFKVYSSSHTLKDTEFEEYMEKVGDEIALDPNELLLVHGGLYILPSPNPGGPIVWMGLSRLPMGNDIYSPSGLPFMKI

Radius of gyration: 13.44 Å; chains: 1; bounding box: 32×31×32 Å

pLDDT: mean 89.7, std 10.83, range [38.81, 97.56]

Organism: NCBI:txid1448320